Protein AF-A0A535D2T7-F1 (afdb_monomer)

Radius of gyration: 24.99 Å; Cα contacts (8 Å, |Δi|>4): 10; chains: 1; bounding box: 46×47×70 Å

Foldseek 3Di:
DDPVVVVVVVVVVVVVVDDPVVVVVVVVVVVVVVCVVQDPPNVVVVVVVVLVVVCVVLPPVRSVVVVVVVVVVVCVVCDPPNVVVVVVVVVVVVVVVVVVVPDPPPDDD

pLDDT: mean 93.17, std 9.04, range [48.06, 98.12]

Secondary structure (DSSP, 8-state):
--HHHHHHHHHHHHHHH--HHHHHHHHHHHHHHHHHHHHHHHHHHHHHHHHHHHHHHHHHHHHHHHHHHHHHHHHHHHHHHHHHHHHHHHHHHHHHHHHHHTS------

Solvent-accessible surface area (backbone atoms only — not comparable to full-atom values): 6210 Å² total; per-residue (Å²): 137,53,73,68,56,52,50,50,54,50,49,53,54,49,57,75,74,48,59,74,68,55,57,51,51,55,49,50,52,51,51,52,54,49,49,67,74,39,44,71,64,43,50,52,50,52,51,49,53,51,51,52,54,48,32,66,75,45,34,73,68,48,40,50,50,53,52,49,54,52,50,50,53,51,46,67,75,40,43,71,65,45,49,51,51,51,51,54,52,51,52,51,52,52,53,50,52,54,54,58,70,68,49,79,80,89,79,87,131

Sequence (109 aa):
MTVRQAGAKGGTSTAGKHGAGFYREIGKRGGQARKGQLGPEGYARLGRKGGEARKTQLGSKGYAELGRRGGEARKSQLGSEGYAQLGRKGGRRVAELIRRGKLPQNGDR

Mea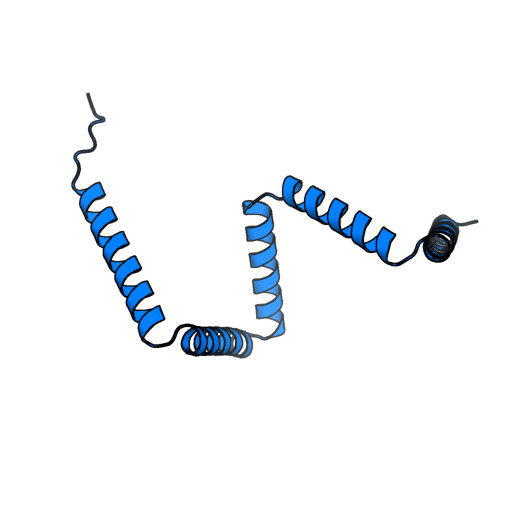n predicted aligned error: 7.86 Å

Structure (mmCIF, N/CA/C/O backbone):
data_AF-A0A535D2T7-F1
#
_entry.id   AF-A0A535D2T7-F1
#
loop_
_atom_site.group_PDB
_atom_site.id
_atom_site.type_symbol
_atom_site.label_atom_id
_atom_site.label_alt_id
_atom_site.label_comp_id
_atom_site.label_asym_id
_atom_site.label_entity_id
_atom_site.label_seq_id
_atom_site.pdbx_PDB_ins_code
_atom_site.Cartn_x
_atom_site.Cartn_y
_atom_site.Cartn_z
_atom_site.occupancy
_atom_site.B_iso_or_equiv
_atom_site.auth_seq_id
_atom_site.auth_comp_id
_atom_site.auth_asym_id
_atom_site.auth_atom_id
_atom_site.pdbx_PDB_model_num
ATOM 1 N N . MET A 1 1 ? -19.834 15.165 36.027 1.00 74.75 1 MET A N 1
ATOM 2 C CA . MET A 1 1 ? -19.556 14.106 35.027 1.00 74.75 1 MET A CA 1
ATOM 3 C C . MET A 1 1 ? -18.437 14.608 34.116 1.00 74.75 1 MET A C 1
ATOM 5 O O . MET A 1 1 ? -18.542 15.744 33.673 1.00 74.75 1 MET A O 1
ATOM 9 N N . THR A 1 2 ? -17.358 13.852 33.881 1.00 94.19 2 THR A N 1
ATOM 10 C CA . THR A 1 2 ? -16.240 14.314 33.023 1.00 94.19 2 THR A CA 1
ATOM 11 C C . THR A 1 2 ? -16.506 14.048 31.537 1.00 94.19 2 THR A C 1
ATOM 13 O O . THR A 1 2 ? -17.275 13.150 31.197 1.00 94.19 2 THR A O 1
ATOM 16 N N . VAL A 1 3 ? -15.829 14.768 30.631 1.00 94.25 3 VAL A N 1
ATOM 17 C CA . VAL A 1 3 ? -15.925 14.544 29.169 1.00 94.25 3 VAL A CA 1
ATOM 18 C C . VAL A 1 3 ? -15.587 13.094 28.805 1.00 94.25 3 VAL A C 1
ATOM 20 O O . VAL A 1 3 ? -16.269 12.464 27.999 1.00 94.25 3 VAL A O 1
ATOM 23 N N . ARG A 1 4 ? -14.573 12.524 29.465 1.00 92.31 4 ARG A N 1
ATOM 24 C CA . ARG A 1 4 ? -14.174 11.125 29.281 1.00 92.31 4 ARG A CA 1
ATOM 25 C C . ARG A 1 4 ? -15.268 10.152 29.732 1.00 92.31 4 ARG A C 1
ATOM 27 O O . ARG A 1 4 ? -15.543 9.186 29.027 1.00 92.31 4 ARG A O 1
ATOM 34 N N . GLN A 1 5 ? -15.903 10.412 30.875 1.00 92.88 5 GLN A N 1
ATOM 35 C CA . GLN A 1 5 ? -17.020 9.600 31.373 1.00 92.88 5 GLN A CA 1
ATOM 36 C C . GLN A 1 5 ? -18.245 9.693 30.452 1.00 92.88 5 GLN A C 1
ATOM 38 O O . GLN A 1 5 ? -18.871 8.673 30.172 1.00 92.88 5 GLN A O 1
ATOM 43 N N . ALA A 1 6 ? -18.555 10.885 29.933 1.00 92.75 6 ALA A N 1
ATOM 44 C CA . ALA A 1 6 ? -19.639 11.084 28.973 1.00 92.75 6 ALA A CA 1
ATOM 45 C C . ALA A 1 6 ? -19.374 10.339 27.652 1.00 92.75 6 ALA A C 1
ATOM 47 O O . ALA A 1 6 ? -20.253 9.633 27.159 1.00 92.75 6 ALA A O 1
ATOM 48 N N . GLY A 1 7 ? -18.147 10.415 2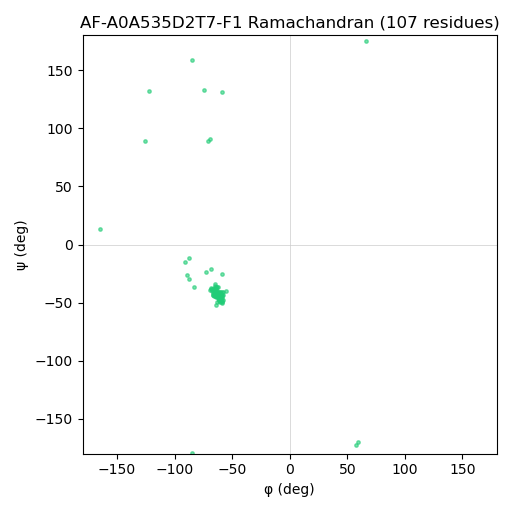7.122 1.00 92.81 7 GLY A N 1
ATOM 49 C CA . GLY A 1 7 ? -17.741 9.681 25.921 1.00 92.81 7 GLY A CA 1
ATOM 50 C C . GLY A 1 7 ? -17.805 8.163 26.100 1.00 92.81 7 GLY A C 1
ATOM 51 O O . GLY A 1 7 ? -18.343 7.465 25.242 1.00 92.81 7 GLY A O 1
ATOM 52 N N . ALA A 1 8 ? -17.337 7.649 27.241 1.00 93.94 8 ALA A N 1
ATOM 53 C CA . ALA A 1 8 ? -17.438 6.226 27.563 1.00 93.94 8 ALA A CA 1
ATOM 54 C C . ALA A 1 8 ? -18.903 5.763 27.636 1.00 93.94 8 ALA A C 1
ATOM 56 O O . ALA A 1 8 ? -19.260 4.766 27.013 1.00 93.94 8 ALA A O 1
ATOM 57 N N . LYS A 1 9 ? -19.767 6.524 28.323 1.00 93.50 9 LYS A N 1
ATOM 58 C CA . LYS A 1 9 ? -21.205 6.229 28.434 1.00 93.50 9 LYS A CA 1
ATOM 59 C C . LYS A 1 9 ? -21.928 6.292 27.080 1.00 93.50 9 LYS A C 1
ATOM 61 O O . LYS A 1 9 ? -22.807 5.478 26.808 1.00 93.50 9 LYS A O 1
ATOM 66 N N . GLY A 1 10 ? -21.556 7.232 26.211 1.00 92.75 10 GLY A N 1
ATOM 67 C CA . GLY A 1 10 ? -22.079 7.313 24.845 1.00 92.75 10 GLY A CA 1
ATOM 68 C C . GLY A 1 10 ? -21.634 6.133 23.978 1.00 92.75 10 GLY A C 1
ATOM 69 O O . GLY A 1 10 ? -22.448 5.553 23.257 1.00 92.75 10 GLY A O 1
ATOM 70 N N . GLY A 1 11 ? -20.367 5.729 24.097 1.00 91.44 11 GLY A N 1
ATOM 71 C CA . GLY A 1 11 ? -19.811 4.572 23.398 1.00 91.44 11 GLY A CA 1
ATOM 72 C C . GLY A 1 11 ? -20.502 3.266 23.787 1.00 91.44 11 GLY A C 1
ATOM 73 O O . GLY A 1 11 ? -20.929 2.525 22.904 1.00 91.44 11 GLY A O 1
ATOM 74 N N . THR A 1 12 ? -20.693 3.017 25.087 1.00 90.94 12 THR A N 1
ATOM 75 C CA . THR A 1 12 ? -21.398 1.817 25.569 1.00 90.94 12 THR A CA 1
ATOM 76 C C . THR A 1 12 ? -22.865 1.807 25.150 1.00 90.94 12 THR A C 1
ATOM 78 O O . THR A 1 12 ? -23.360 0.780 24.690 1.00 90.94 12 THR A O 1
ATOM 81 N N . SER A 1 13 ? -23.553 2.953 25.218 1.00 91.25 13 SER A N 1
ATOM 82 C CA . SER A 1 13 ? -24.935 3.067 24.737 1.00 91.25 13 SER A CA 1
ATOM 83 C C . SER A 1 13 ? -25.051 2.795 23.234 1.00 91.25 13 SER A C 1
ATOM 85 O O . SER A 1 13 ? -25.961 2.092 22.806 1.00 91.25 13 SER A O 1
ATOM 87 N N . THR A 1 14 ? -24.116 3.307 22.430 1.00 90.50 14 THR A N 1
ATOM 88 C CA . THR A 1 14 ? -24.082 3.089 20.974 1.00 90.50 14 THR A CA 1
ATOM 89 C C . THR A 1 14 ? -23.796 1.623 20.641 1.00 90.50 14 THR A C 1
ATOM 91 O O . THR A 1 14 ? -24.478 1.045 19.798 1.00 90.50 14 THR A O 1
ATOM 94 N N . ALA A 1 15 ? -22.847 0.999 21.345 1.00 89.31 15 ALA A N 1
ATOM 95 C CA . ALA A 1 15 ? -22.501 -0.410 21.163 1.00 89.31 15 ALA A CA 1
ATOM 96 C C . ALA A 1 15 ? -23.658 -1.358 21.514 1.00 89.31 15 ALA A C 1
ATOM 98 O O . ALA A 1 15 ? -23.853 -2.354 20.828 1.00 89.31 15 ALA A O 1
ATOM 99 N N . GLY A 1 16 ? -24.456 -1.036 22.539 1.00 89.38 16 GLY A N 1
ATOM 100 C CA . GLY A 1 16 ? -25.645 -1.820 22.893 1.00 89.38 16 GLY A CA 1
ATOM 101 C C . GLY A 1 16 ? -26.820 -1.657 21.920 1.00 89.38 16 GLY A C 1
ATOM 102 O O . GLY A 1 16 ? -27.665 -2.541 21.836 1.00 89.38 16 GLY A O 1
ATOM 103 N N . LYS A 1 17 ? -26.887 -0.542 21.177 1.00 93.25 17 LYS A N 1
ATOM 104 C CA . LYS A 1 17 ? -27.986 -0.234 20.241 1.00 93.25 17 LYS A CA 1
ATOM 105 C C . LYS A 1 17 ? -27.764 -0.760 18.826 1.00 93.25 17 LYS A C 1
ATOM 107 O O . LYS A 1 17 ? -28.730 -0.960 18.095 1.00 93.25 17 LYS A O 1
ATOM 112 N N . HIS A 1 18 ? -26.512 -0.936 18.414 1.00 93.00 18 HIS A N 1
ATOM 113 C CA . HIS A 1 18 ? -26.171 -1.211 17.023 1.00 93.00 18 HIS A CA 1
ATOM 114 C C . HIS A 1 18 ? -25.398 -2.520 16.857 1.00 93.00 18 HIS A C 1
ATOM 116 O O . HIS A 1 18 ? -24.400 -2.765 17.525 1.00 93.00 18 HIS A O 1
ATOM 122 N N . GLY A 1 19 ? -25.830 -3.345 15.901 1.00 93.06 19 GLY A N 1
ATOM 123 C CA . GLY A 1 19 ? -25.154 -4.596 15.553 1.00 93.06 19 GLY A CA 1
ATOM 124 C C . GLY A 1 19 ? -23.997 -4.426 14.558 1.00 93.06 19 GLY A C 1
ATOM 125 O O . GLY A 1 19 ? -23.718 -3.342 14.046 1.00 93.06 19 GLY A O 1
ATOM 126 N N . ALA A 1 20 ? -23.353 -5.538 14.194 1.00 94.00 20 ALA A N 1
ATOM 127 C CA . ALA A 1 20 ? -22.197 -5.554 13.287 1.00 94.00 20 ALA A CA 1
ATOM 128 C C . ALA A 1 20 ? -22.465 -4.961 11.885 1.00 94.00 20 ALA A C 1
ATOM 130 O O . ALA A 1 20 ? -21.538 -4.517 11.207 1.00 94.00 20 ALA A O 1
ATOM 131 N N . GLY A 1 21 ? -23.720 -4.964 11.414 1.00 95.75 21 GLY A N 1
ATOM 132 C CA . GLY A 1 21 ? -24.113 -4.321 10.151 1.00 95.75 21 GLY A CA 1
ATOM 133 C C . GLY A 1 21 ? -23.852 -2.812 10.152 1.00 95.75 21 GLY A C 1
ATOM 134 O O . GLY A 1 21 ? -23.201 -2.305 9.242 1.00 95.75 21 GLY A O 1
ATOM 135 N N . PHE A 1 22 ? -24.252 -2.132 11.227 1.00 95.81 22 PHE A N 1
ATOM 136 C CA . PHE A 1 22 ? -24.051 -0.694 11.406 1.00 95.81 22 PHE A CA 1
ATOM 137 C C . PHE A 1 22 ? -22.566 -0.314 11.348 1.00 95.81 22 PHE A C 1
ATOM 139 O O . PHE A 1 22 ? -22.173 0.559 10.577 1.00 95.81 22 PHE A O 1
ATOM 146 N N . TYR A 1 23 ? -21.714 -1.024 12.094 1.00 94.56 23 TYR A N 1
ATOM 147 C CA . TYR A 1 23 ? -20.275 -0.743 12.124 1.00 94.56 23 TYR A CA 1
ATOM 148 C C . TYR A 1 23 ? -19.586 -0.982 10.775 1.00 94.56 23 TYR A C 1
ATOM 150 O O . TYR A 1 23 ? -18.693 -0.224 10.388 1.00 94.56 23 TYR A O 1
ATOM 158 N N . ARG A 1 24 ? -20.030 -1.997 10.020 1.00 96.62 24 ARG A N 1
ATOM 159 C CA . ARG A 1 24 ? -19.557 -2.228 8.648 1.00 96.62 24 ARG A CA 1
ATOM 160 C C . ARG A 1 24 ? -19.930 -1.075 7.722 1.00 96.62 24 ARG A C 1
ATOM 162 O O . ARG A 1 24 ? -19.084 -0.632 6.946 1.00 96.62 24 ARG A O 1
ATOM 169 N N . GLU A 1 25 ? -21.159 -0.573 7.812 1.00 97.38 25 GLU A N 1
ATOM 170 C CA . GLU A 1 25 ? -21.629 0.535 6.979 1.00 97.38 25 GLU A CA 1
ATOM 171 C C . GLU A 1 25 ? -20.857 1.829 7.264 1.00 97.38 25 GLU A C 1
ATOM 173 O O . GLU A 1 25 ? -20.284 2.420 6.343 1.00 97.38 25 GLU A O 1
ATOM 178 N N . ILE A 1 26 ? -20.762 2.237 8.534 1.00 96.12 26 ILE A N 1
ATOM 179 C CA . ILE A 1 26 ? -20.038 3.464 8.897 1.00 96.12 26 ILE A CA 1
ATOM 180 C C . ILE A 1 26 ? -18.539 3.340 8.601 1.00 96.12 26 ILE A C 1
ATOM 182 O O . ILE A 1 26 ? -17.920 4.311 8.164 1.00 96.12 26 ILE A O 1
ATOM 186 N N . GLY A 1 27 ? -17.959 2.143 8.748 1.00 97.00 27 GLY A N 1
ATOM 187 C CA . GLY A 1 27 ? -16.575 1.865 8.373 1.00 97.00 27 GLY A CA 1
ATOM 188 C C . GLY A 1 27 ? -16.350 2.014 6.868 1.00 97.00 27 GLY A C 1
ATOM 189 O O . GLY A 1 27 ? -15.406 2.684 6.445 1.00 97.00 27 GLY A O 1
ATOM 190 N N . LYS A 1 28 ? -17.256 1.469 6.044 1.00 98.06 28 LYS A N 1
ATOM 191 C CA . LYS A 1 28 ? -17.222 1.641 4.584 1.00 98.06 28 LYS A CA 1
ATOM 192 C C . LYS A 1 28 ? -17.345 3.116 4.203 1.00 98.06 28 LYS A C 1
ATOM 194 O O . LYS A 1 28 ? -16.551 3.595 3.394 1.00 98.06 28 LYS A O 1
ATOM 199 N N . ARG A 1 29 ? -18.295 3.845 4.797 1.00 97.81 29 ARG A N 1
ATOM 200 C CA . ARG A 1 29 ? -18.505 5.277 4.534 1.00 97.81 29 ARG A CA 1
ATOM 201 C C . ARG A 1 29 ? -17.274 6.105 4.907 1.00 97.81 29 ARG A C 1
ATOM 203 O O . ARG A 1 29 ? -16.813 6.902 4.093 1.00 97.81 29 ARG A O 1
ATOM 210 N N . GLY A 1 30 ? -16.697 5.865 6.085 1.00 97.69 30 GLY A N 1
ATOM 211 C CA . GLY A 1 30 ? -15.457 6.507 6.523 1.00 97.69 30 GLY A CA 1
ATOM 212 C C . GLY A 1 30 ? -14.276 6.196 5.599 1.00 97.69 30 GLY A C 1
ATOM 213 O O . GLY A 1 30 ? -13.529 7.099 5.226 1.00 97.69 30 GLY A O 1
ATOM 214 N N . GLY A 1 31 ? -14.149 4.944 5.152 1.00 97.31 31 GLY A N 1
ATOM 215 C CA . GLY A 1 31 ? -13.126 4.532 4.190 1.00 97.31 31 GLY A CA 1
ATOM 216 C C . GLY A 1 31 ? -13.245 5.242 2.839 1.00 97.31 31 GLY A C 1
ATOM 217 O O . GLY A 1 31 ? -12.240 5.721 2.316 1.00 97.31 31 GLY A O 1
ATOM 218 N N . GLN A 1 32 ? -14.458 5.372 2.289 1.00 97.31 32 GLN A N 1
ATOM 219 C CA . GLN A 1 32 ? -14.680 6.097 1.029 1.00 97.31 32 GLN A CA 1
ATOM 220 C C . GLN A 1 32 ? -14.400 7.596 1.168 1.00 97.31 32 GLN A C 1
ATOM 222 O O . GLN A 1 32 ? -13.715 8.169 0.321 1.00 97.31 32 GLN A O 1
ATOM 227 N N . ALA A 1 33 ? -14.854 8.219 2.260 1.00 97.56 33 ALA A N 1
ATOM 228 C CA . ALA A 1 33 ? -14.545 9.618 2.543 1.00 97.56 33 ALA A CA 1
ATOM 229 C C . ALA A 1 33 ? -13.028 9.838 2.636 1.00 97.56 33 ALA A C 1
ATOM 231 O O . ALA A 1 33 ? -12.478 10.740 2.002 1.00 97.56 33 ALA A O 1
ATOM 232 N N . ARG A 1 34 ? -12.324 8.954 3.356 1.00 96.75 34 ARG A N 1
ATOM 233 C CA . ARG A 1 34 ? -10.867 9.018 3.475 1.00 96.75 34 ARG A CA 1
ATOM 234 C C . ARG A 1 34 ? -10.169 8.814 2.135 1.00 96.75 34 ARG A C 1
ATOM 236 O O . ARG A 1 34 ? -9.165 9.475 1.874 1.00 96.75 34 ARG A O 1
ATOM 243 N N . LYS A 1 35 ? -10.707 7.938 1.283 1.00 95.88 35 LYS A N 1
ATOM 244 C CA . LYS A 1 35 ? -10.176 7.707 -0.059 1.00 95.88 35 LYS A CA 1
ATOM 245 C C . LYS A 1 35 ? -10.241 8.964 -0.921 1.00 95.88 35 LYS A C 1
ATOM 247 O O . LYS A 1 35 ? -9.244 9.294 -1.558 1.00 95.88 35 LYS A O 1
ATOM 252 N N . GLY A 1 36 ? -11.371 9.671 -0.896 1.00 96.25 36 GLY A N 1
ATOM 253 C CA . GLY A 1 36 ? -11.536 10.946 -1.596 1.00 96.25 36 GLY A CA 1
ATOM 254 C C . GLY A 1 36 ? -10.587 12.032 -1.082 1.00 96.25 36 GLY A C 1
ATOM 255 O O . GLY A 1 36 ? -9.942 12.698 -1.879 1.00 96.25 36 GLY A O 1
ATOM 256 N N . GLN A 1 37 ? -10.437 12.155 0.240 1.00 97.00 37 GLN A N 1
ATOM 257 C CA . GLN A 1 37 ? -9.548 13.152 0.857 1.00 97.00 37 GLN A CA 1
ATOM 258 C C . GLN A 1 37 ? -8.065 12.943 0.534 1.00 97.00 37 GLN A C 1
ATOM 260 O O . GLN A 1 37 ? -7.321 13.907 0.399 1.00 97.00 37 GLN A O 1
ATOM 265 N N . LEU A 1 38 ? -7.609 11.688 0.504 1.00 96.19 38 LEU A N 1
ATOM 266 C CA . LEU A 1 38 ? -6.194 11.377 0.307 1.0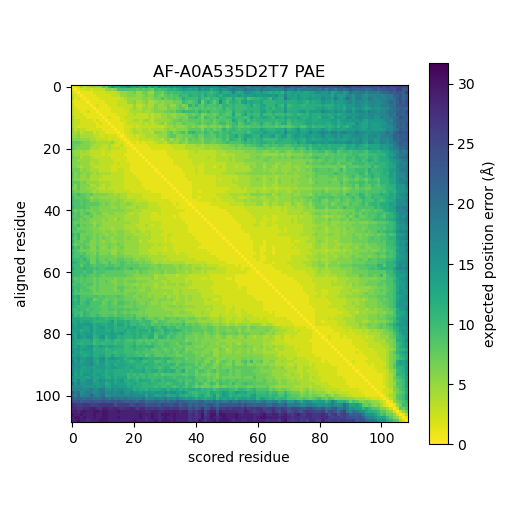0 96.19 38 LEU A CA 1
ATOM 267 C C . LEU A 1 38 ? -5.786 11.365 -1.163 1.00 96.19 38 LEU A C 1
ATOM 269 O O . LEU A 1 38 ? -4.648 11.710 -1.480 1.00 96.19 38 LEU A O 1
ATOM 273 N N . GLY A 1 39 ? -6.673 10.892 -2.038 1.00 97.25 39 GLY A N 1
ATOM 274 C CA . GLY A 1 39 ? -6.335 10.631 -3.430 1.00 97.25 39 GLY A CA 1
ATOM 275 C C . GLY A 1 39 ? -5.165 9.641 -3.605 1.00 97.25 39 GLY A C 1
ATOM 276 O O . GLY A 1 39 ? -4.691 9.021 -2.643 1.00 97.25 39 GLY A O 1
ATOM 277 N N . PRO A 1 40 ? -4.682 9.462 -4.846 1.00 96.62 40 PRO A N 1
ATOM 278 C CA . PRO A 1 40 ? -3.589 8.537 -5.152 1.00 96.62 40 PRO A CA 1
ATOM 279 C C . PRO A 1 40 ? -2.285 8.875 -4.417 1.00 96.62 40 PRO A C 1
ATOM 281 O O . PRO A 1 40 ? -1.634 7.991 -3.858 1.00 96.62 40 PRO A O 1
ATOM 284 N N . GLU A 1 41 ? -1.923 10.157 -4.361 1.00 96.94 41 GLU A N 1
ATOM 285 C CA . GLU A 1 41 ? -0.680 10.623 -3.738 1.00 96.94 41 GLU A CA 1
ATOM 286 C C . GLU A 1 41 ? -0.681 10.433 -2.219 1.00 96.94 41 GLU A C 1
ATOM 288 O O . GLU A 1 41 ? 0.321 9.997 -1.640 1.00 96.94 41 GLU A O 1
ATOM 293 N N . GLY A 1 42 ? -1.818 10.689 -1.565 1.00 97.69 42 GLY A N 1
ATOM 294 C CA . GLY A 1 42 ? -1.974 10.465 -0.133 1.00 97.69 42 GLY A CA 1
ATOM 295 C C . GLY A 1 42 ? -1.798 8.993 0.234 1.00 97.69 42 GLY A C 1
ATOM 296 O O . GLY A 1 42 ? -1.065 8.682 1.177 1.00 97.69 42 GLY A O 1
ATOM 297 N N . TYR A 1 43 ? -2.375 8.069 -0.542 1.00 97.38 43 TYR A N 1
ATOM 298 C CA . TYR A 1 43 ? -2.134 6.636 -0.339 1.00 97.38 43 TYR A CA 1
ATOM 299 C C . TYR A 1 43 ? -0.703 6.219 -0.662 1.00 97.38 43 TYR A C 1
ATOM 301 O O . TYR A 1 43 ? -0.136 5.423 0.084 1.00 97.38 43 TYR A O 1
ATOM 309 N N . ALA A 1 44 ? -0.083 6.778 -1.704 1.00 97.44 44 ALA A N 1
ATOM 310 C CA . ALA A 1 44 ? 1.324 6.517 -1.998 1.00 97.44 44 ALA A CA 1
ATOM 311 C C . ALA A 1 44 ? 2.230 6.959 -0.834 1.00 97.44 44 ALA A C 1
ATOM 313 O O . ALA A 1 44 ? 3.161 6.250 -0.446 1.00 97.44 44 ALA A O 1
ATOM 314 N N . ARG A 1 45 ? 1.943 8.110 -0.212 1.00 98.00 45 ARG A N 1
ATOM 315 C CA . ARG A 1 45 ? 2.643 8.572 0.996 1.00 98.00 45 ARG A CA 1
ATOM 316 C C . ARG A 1 45 ? 2.396 7.653 2.195 1.00 98.00 45 ARG A C 1
ATOM 318 O O . ARG A 1 45 ? 3.354 7.326 2.891 1.00 98.00 45 ARG A O 1
ATOM 325 N N . LEU A 1 46 ? 1.156 7.217 2.430 1.00 97.25 46 LEU A N 1
ATOM 326 C CA . LEU A 1 46 ? 0.842 6.272 3.510 1.00 97.25 46 LEU A CA 1
ATOM 327 C C . LEU A 1 46 ? 1.541 4.923 3.320 1.00 97.25 46 LEU A C 1
ATOM 329 O O . LEU A 1 46 ? 2.112 4.403 4.274 1.00 97.25 46 LEU A O 1
ATOM 333 N N . GLY A 1 47 ? 1.551 4.395 2.095 1.00 97.25 47 GLY A N 1
ATOM 334 C CA . GLY A 1 47 ? 2.256 3.163 1.749 1.00 97.25 47 GLY A CA 1
ATOM 335 C C . GLY A 1 47 ? 3.758 3.273 2.003 1.00 97.25 47 GLY A C 1
ATOM 336 O O . GLY A 1 47 ? 4.322 2.419 2.682 1.00 97.25 47 GLY A O 1
ATOM 337 N N . ARG A 1 48 ? 4.391 4.370 1.558 1.00 97.94 48 ARG A N 1
ATOM 338 C CA . ARG A 1 48 ? 5.809 4.651 1.854 1.00 97.94 48 ARG A CA 1
ATOM 339 C C . ARG A 1 48 ? 6.076 4.704 3.355 1.00 97.94 48 ARG A C 1
ATOM 341 O O . ARG A 1 48 ? 6.981 4.029 3.831 1.00 97.94 48 ARG A O 1
ATOM 348 N N . LYS A 1 49 ? 5.253 5.436 4.116 1.00 98.12 49 LYS A N 1
ATOM 349 C CA . LYS A 1 49 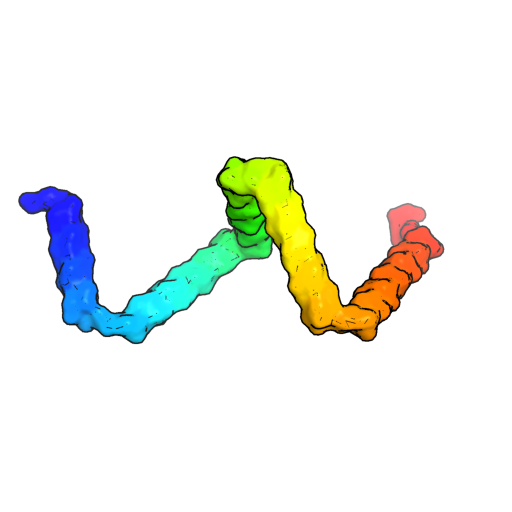? 5.390 5.521 5.578 1.00 98.12 49 LYS A CA 1
ATOM 350 C C . LYS A 1 49 ? 5.273 4.145 6.246 1.00 98.12 49 LYS A C 1
ATOM 352 O O . LYS A 1 49 ? 6.049 3.846 7.147 1.00 98.12 49 LYS A O 1
ATOM 357 N N . GLY A 1 50 ? 4.327 3.315 5.807 1.00 97.62 50 GLY A N 1
ATOM 358 C CA . GLY A 1 50 ? 4.171 1.947 6.305 1.00 97.62 50 GLY A CA 1
ATOM 359 C C . GLY A 1 50 ? 5.372 1.054 5.978 1.00 97.62 50 GLY A C 1
ATOM 360 O O . GLY A 1 50 ? 5.834 0.316 6.845 1.00 97.62 50 GLY A O 1
ATOM 361 N N . GLY A 1 51 ? 5.910 1.165 4.761 1.00 97.25 51 GLY A N 1
ATOM 362 C CA . GLY A 1 51 ? 7.117 0.453 4.334 1.00 97.25 51 GLY A CA 1
ATOM 363 C C . GLY A 1 51 ? 8.347 0.828 5.161 1.00 97.25 51 GLY A C 1
ATOM 364 O O . GLY A 1 51 ? 9.017 -0.059 5.684 1.00 97.25 51 GLY A O 1
ATOM 365 N N . GLU A 1 52 ? 8.595 2.125 5.361 1.00 97.69 52 GLU A N 1
ATOM 366 C CA . GLU A 1 52 ? 9.709 2.603 6.193 1.00 97.69 52 GLU A CA 1
ATOM 367 C C . GLU A 1 52 ? 9.562 2.158 7.650 1.00 97.69 52 GLU A C 1
ATOM 369 O O . GLU A 1 52 ? 10.499 1.604 8.219 1.00 97.69 52 GLU A O 1
ATOM 374 N N . ALA A 1 53 ? 8.365 2.284 8.236 1.00 98.12 53 ALA A N 1
ATOM 375 C CA . ALA A 1 53 ? 8.111 1.787 9.587 1.00 98.12 53 ALA A CA 1
ATOM 376 C C . ALA A 1 53 ? 8.396 0.279 9.700 1.00 98.12 53 ALA A C 1
ATOM 378 O O . ALA A 1 53 ? 9.004 -0.174 10.671 1.00 98.12 53 ALA A O 1
ATOM 379 N N . ARG A 1 54 ? 8.007 -0.506 8.687 1.00 97.44 54 ARG A N 1
ATOM 380 C CA . ARG A 1 54 ? 8.269 -1.948 8.661 1.00 97.44 54 ARG A CA 1
ATOM 381 C C . ARG A 1 54 ? 9.754 -2.266 8.499 1.00 97.44 54 ARG A C 1
ATOM 383 O O . ARG A 1 54 ? 10.238 -3.202 9.130 1.00 97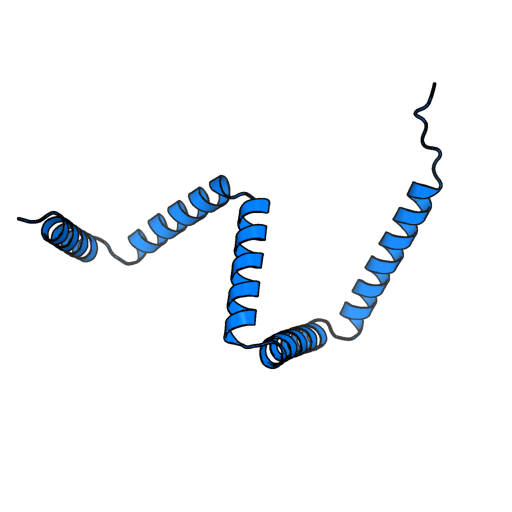.44 54 ARG A O 1
ATOM 390 N N . LYS A 1 55 ? 10.477 -1.489 7.694 1.00 97.50 55 LYS A N 1
ATOM 391 C CA . LYS A 1 55 ? 11.930 -1.601 7.530 1.00 97.50 55 LYS A CA 1
ATOM 392 C C . LYS A 1 55 ? 12.662 -1.313 8.838 1.00 97.50 55 LYS A C 1
ATOM 394 O O . LYS A 1 55 ? 13.557 -2.071 9.194 1.00 97.50 55 LYS A O 1
ATOM 399 N N . THR A 1 56 ? 12.250 -0.288 9.584 1.00 97.88 56 THR A N 1
ATOM 400 C CA . THR A 1 56 ? 12.795 -0.001 10.920 1.00 97.88 56 THR A CA 1
ATOM 401 C C . THR A 1 56 ? 12.542 -1.154 11.891 1.00 97.88 56 THR A C 1
ATOM 403 O O . THR A 1 56 ? 13.461 -1.564 12.588 1.00 97.88 56 THR A O 1
ATOM 406 N N . GLN A 1 57 ? 11.331 -1.722 11.905 1.00 98.06 57 GLN A N 1
ATOM 407 C CA . GLN A 1 57 ? 10.986 -2.848 12.787 1.00 98.06 57 GLN A CA 1
ATOM 408 C C . GLN A 1 57 ? 11.779 -4.128 12.489 1.00 98.06 57 GLN A C 1
ATOM 410 O O . GLN A 1 57 ? 12.145 -4.848 13.411 1.00 98.06 57 GLN A O 1
ATOM 415 N N . LEU A 1 58 ? 11.991 -4.448 11.209 1.00 97.19 58 LEU A N 1
ATOM 416 C CA . LEU A 1 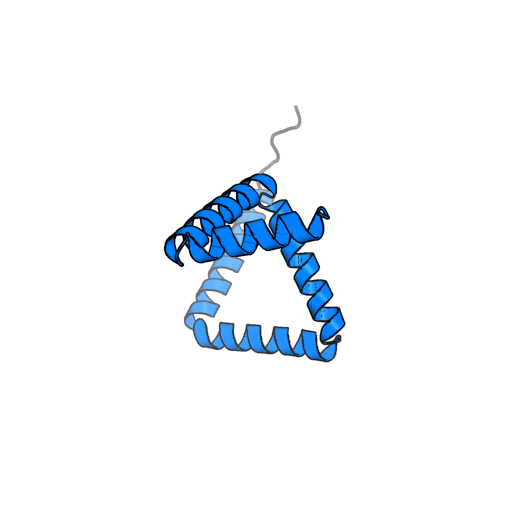58 ? 12.637 -5.697 10.784 1.00 97.19 58 LEU A CA 1
ATOM 417 C C . LEU A 1 58 ? 14.161 -5.586 10.632 1.00 97.19 58 LEU A C 1
ATOM 419 O O . LEU A 1 58 ? 14.842 -6.602 10.483 1.00 97.19 58 LEU A O 1
ATOM 423 N N . GLY A 1 59 ? 14.692 -4.364 10.592 1.00 97.88 59 GLY A N 1
ATOM 424 C CA . GLY A 1 59 ? 16.055 -4.102 10.151 1.00 97.88 59 GLY A CA 1
ATOM 425 C C . GLY A 1 59 ? 16.270 -4.407 8.661 1.00 97.88 59 GLY A C 1
ATOM 426 O O . GLY A 1 59 ? 15.404 -4.927 7.953 1.00 97.88 59 GLY A O 1
ATOM 427 N N . SER A 1 60 ? 17.467 -4.089 8.165 1.00 95.88 60 SER A N 1
ATOM 428 C CA . SER A 1 60 ? 17.827 -4.256 6.748 1.00 95.88 60 SER A CA 1
ATOM 429 C C . SER A 1 60 ? 17.723 -5.709 6.276 1.00 95.88 60 SER A C 1
ATOM 431 O O . SER A 1 60 ? 17.117 -5.969 5.236 1.00 95.88 60 SER A O 1
ATOM 433 N N . LYS A 1 61 ? 18.258 -6.659 7.057 1.00 97.81 61 LYS A N 1
ATOM 434 C CA . LYS A 1 61 ? 18.227 -8.095 6.736 1.00 97.81 61 LYS A CA 1
ATOM 435 C C . LYS A 1 61 ? 16.796 -8.639 6.683 1.00 97.81 61 LYS A C 1
ATOM 437 O O . LYS A 1 61 ? 16.425 -9.258 5.690 1.00 97.81 61 LYS A O 1
ATOM 442 N N . GLY A 1 62 ? 15.979 -8.360 7.701 1.00 98.12 62 GLY A N 1
ATOM 443 C CA . GLY A 1 62 ? 14.596 -8.843 7.750 1.00 98.12 62 GLY A CA 1
ATOM 444 C C . GLY A 1 62 ? 13.716 -8.229 6.659 1.00 98.12 62 GLY A C 1
ATOM 445 O O . GLY A 1 62 ? 12.894 -8.919 6.056 1.00 98.12 62 GLY A O 1
ATOM 446 N N . TYR A 1 63 ? 13.917 -6.948 6.336 1.00 97.81 63 TYR A N 1
ATOM 447 C CA . TYR A 1 63 ? 13.193 -6.305 5.238 1.00 97.81 63 TYR A CA 1
ATOM 448 C C . TYR A 1 63 ? 13.604 -6.856 3.862 1.00 97.81 63 TYR A C 1
ATOM 450 O O . TYR A 1 63 ? 12.748 -7.069 3.002 1.00 97.81 63 TYR A O 1
ATOM 458 N N . ALA A 1 64 ? 14.893 -7.147 3.658 1.00 97.62 64 ALA A N 1
ATOM 459 C CA . ALA A 1 64 ? 15.374 -7.802 2.442 1.00 97.62 64 ALA A CA 1
ATOM 460 C C . ALA A 1 64 ? 14.794 -9.218 2.284 1.00 97.62 64 ALA A C 1
ATOM 462 O O . ALA A 1 64 ? 14.348 -9.583 1.195 1.00 97.62 64 ALA A O 1
ATOM 463 N N . GLU A 1 65 ? 14.724 -9.998 3.368 1.00 98.12 65 GLU A N 1
ATOM 464 C CA . GLU A 1 65 ? 14.097 -11.322 3.340 1.00 98.12 65 GLU A CA 1
ATOM 465 C C . GLU A 1 65 ? 12.602 -11.240 2.998 1.00 98.12 65 GLU A C 1
ATOM 467 O O . GLU A 1 65 ? 12.112 -12.031 2.190 1.00 98.12 65 GLU A O 1
ATOM 472 N N . LEU A 1 66 ? 11.881 -10.252 3.543 1.00 97.12 66 LEU A N 1
ATOM 473 C CA . LEU A 1 66 ? 10.478 -10.005 3.201 1.00 97.12 66 LEU A CA 1
ATOM 474 C C . LEU A 1 66 ? 10.304 -9.735 1.697 1.00 97.12 66 LEU A C 1
ATOM 476 O O . LEU A 1 66 ? 9.409 -10.301 1.067 1.00 97.12 66 LEU A O 1
ATOM 480 N N . GLY A 1 67 ? 11.184 -8.915 1.115 1.00 97.06 67 GLY A N 1
ATOM 481 C CA . GLY A 1 67 ? 11.212 -8.656 -0.325 1.00 97.06 67 GLY A CA 1
ATOM 482 C C . GLY A 1 67 ? 11.485 -9.919 -1.146 1.00 97.06 67 GLY A C 1
ATOM 483 O O . GLY A 1 67 ? 10.764 -10.190 -2.107 1.00 97.06 67 GLY A O 1
ATOM 484 N N . ARG A 1 68 ? 12.467 -10.734 -0.732 1.00 98.12 68 ARG A N 1
ATOM 485 C CA . ARG A 1 68 ? 12.785 -12.021 -1.374 1.00 98.12 68 ARG A CA 1
ATOM 486 C C . ARG A 1 68 ? 11.580 -12.962 -1.367 1.00 9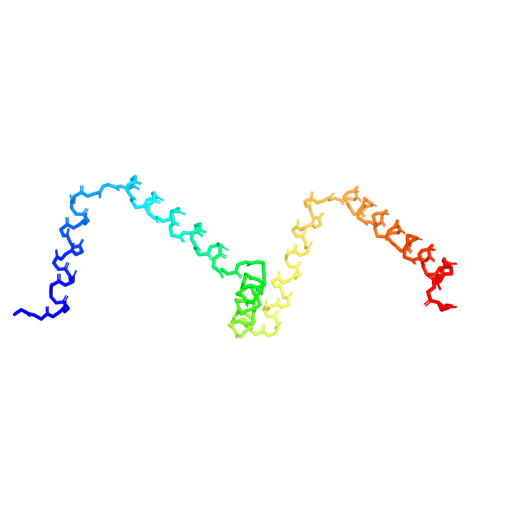8.12 68 ARG A C 1
ATOM 488 O O . ARG A 1 68 ? 11.197 -13.453 -2.425 1.00 98.12 68 ARG A O 1
ATOM 495 N N . ARG A 1 69 ? 10.940 -13.152 -0.208 1.00 97.62 69 ARG A N 1
ATOM 496 C CA . ARG A 1 69 ? 9.738 -13.994 -0.070 1.00 97.62 69 ARG A CA 1
ATOM 497 C C . ARG A 1 69 ? 8.593 -13.501 -0.958 1.00 97.62 69 ARG A C 1
ATOM 499 O O . ARG A 1 69 ? 7.924 -14.306 -1.598 1.00 97.62 69 ARG A O 1
ATOM 506 N N . GLY A 1 70 ? 8.389 -12.184 -1.044 1.00 96.50 70 GLY A N 1
ATOM 507 C CA . GLY A 1 70 ? 7.405 -11.593 -1.956 1.00 96.50 70 GLY A CA 1
ATOM 508 C C . GLY A 1 70 ? 7.709 -11.886 -3.431 1.00 96.50 70 GLY A C 1
ATOM 509 O O . GLY A 1 70 ? 6.806 -12.236 -4.193 1.00 96.50 70 GLY A O 1
ATOM 510 N N . GLY A 1 71 ? 8.982 -11.801 -3.827 1.00 96.12 71 GLY A N 1
ATOM 511 C CA . GLY A 1 71 ? 9.438 -12.165 -5.169 1.00 96.12 71 GLY A CA 1
ATOM 512 C C . GLY A 1 71 ? 9.240 -13.648 -5.490 1.00 96.12 71 GLY A C 1
ATOM 513 O O . GLY A 1 71 ? 8.753 -13.979 -6.569 1.00 96.12 71 GLY A O 1
ATOM 514 N N . GLU A 1 72 ? 9.548 -14.542 -4.551 1.00 96.69 72 GLU A N 1
ATOM 515 C CA . GLU A 1 72 ? 9.345 -15.991 -4.695 1.00 96.69 72 GLU A CA 1
ATOM 516 C C . GLU A 1 72 ? 7.864 -16.355 -4.818 1.00 96.69 72 GLU A C 1
ATOM 518 O O . GLU A 1 72 ? 7.487 -17.102 -5.723 1.00 96.69 72 GLU A O 1
ATOM 523 N N . ALA A 1 73 ? 7.008 -15.762 -3.981 1.00 96.50 73 ALA A N 1
ATOM 524 C CA . ALA A 1 73 ? 5.562 -15.926 -4.087 1.00 96.50 73 ALA A CA 1
ATOM 525 C C . ALA A 1 73 ? 5.055 -15.461 -5.460 1.00 96.50 73 ALA A C 1
ATOM 527 O O . ALA A 1 73 ? 4.280 -16.161 -6.113 1.00 96.50 73 ALA A O 1
ATOM 528 N N . ARG A 1 74 ? 5.545 -14.313 -5.951 1.00 94.12 74 ARG A N 1
ATOM 529 C CA . ARG A 1 74 ? 5.175 -13.807 -7.277 1.00 94.12 74 ARG A CA 1
ATOM 530 C C . ARG A 1 74 ? 5.662 -14.716 -8.404 1.00 94.12 74 ARG A C 1
ATOM 532 O O . ARG A 1 74 ? 4.926 -14.921 -9.369 1.00 94.12 74 ARG A O 1
ATOM 539 N N . LYS A 1 75 ? 6.869 -15.269 -8.275 1.00 93.75 75 LYS A N 1
ATOM 540 C CA . LYS A 1 75 ? 7.433 -16.253 -9.206 1.00 93.75 75 LYS A CA 1
ATOM 541 C C . LYS A 1 75 ? 6.559 -17.495 -9.300 1.00 93.75 75 LYS A C 1
ATOM 543 O O . LYS A 1 75 ? 6.218 -17.904 -10.404 1.00 93.75 75 LYS A O 1
ATOM 548 N N . SER A 1 76 ? 6.159 -18.043 -8.158 1.00 94.50 76 SER A N 1
ATOM 549 C CA . SER A 1 76 ? 5.273 -19.205 -8.097 1.00 94.50 76 SER A CA 1
ATOM 550 C C . SER A 1 76 ? 3.899 -18.917 -8.714 1.00 94.50 76 SER A C 1
ATOM 552 O O . SER A 1 76 ? 3.424 -19.709 -9.518 1.00 94.50 76 SER A O 1
ATOM 554 N N . GLN A 1 77 ? 3.302 -17.756 -8.423 1.00 95.56 77 GLN A N 1
ATOM 555 C CA . GLN A 1 77 ? 1.994 -17.365 -8.968 1.00 95.56 77 GLN A CA 1
ATOM 556 C C . GLN A 1 77 ? 1.986 -17.169 -10.488 1.00 95.56 77 GLN A C 1
ATOM 558 O O . GLN A 1 77 ? 0.987 -17.458 -11.137 1.00 95.56 77 GLN A O 1
ATOM 563 N N . LEU A 1 78 ? 3.054 -16.594 -11.047 1.00 94.25 78 LEU A N 1
ATOM 564 C CA . LEU A 1 78 ? 3.120 -16.265 -12.473 1.00 94.25 78 LEU A CA 1
ATOM 565 C C . LEU A 1 78 ? 3.638 -17.411 -13.341 1.00 94.25 78 LEU A C 1
ATOM 567 O O . LEU A 1 78 ? 3.306 -17.468 -14.525 1.00 94.25 78 LEU A O 1
ATOM 571 N N . GLY A 1 79 ? 4.494 -18.271 -12.788 1.00 95.25 79 GLY A N 1
ATOM 572 C CA . GLY A 1 79 ? 5.197 -19.289 -13.558 1.00 95.25 79 GLY A CA 1
ATOM 573 C C . GLY A 1 79 ? 6.080 -18.707 -14.671 1.00 95.25 79 GLY A C 1
ATOM 574 O O . GLY A 1 79 ? 6.328 -17.500 -14.759 1.00 95.25 79 GLY A O 1
ATOM 575 N N . SER A 1 80 ? 6.574 -19.585 -15.542 1.00 93.94 80 SER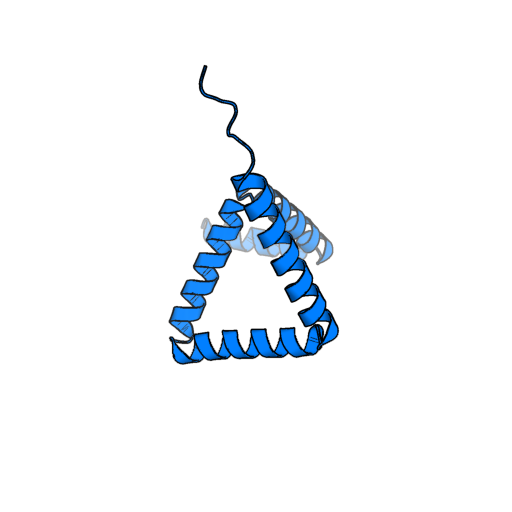 A N 1
ATOM 576 C CA . SER A 1 80 ? 7.409 -19.213 -16.692 1.00 93.94 80 SER A CA 1
ATOM 577 C C . SER A 1 80 ? 6.655 -18.335 -17.693 1.00 93.94 80 SER A C 1
ATOM 579 O O . SER A 1 80 ? 7.190 -17.333 -18.171 1.00 93.94 80 SER A O 1
ATOM 581 N N . GLU A 1 81 ? 5.396 -18.666 -17.971 1.00 95.00 81 GLU A N 1
ATOM 582 C CA . GLU A 1 81 ? 4.581 -17.941 -18.940 1.00 95.00 81 GLU A CA 1
ATOM 583 C C . GLU A 1 81 ? 4.282 -16.506 -18.490 1.00 95.00 81 GLU A C 1
ATOM 585 O O . GLU A 1 81 ? 4.440 -15.564 -19.272 1.00 95.00 81 GLU A O 1
ATOM 590 N N . GLY A 1 82 ? 3.925 -16.303 -17.218 1.00 95.62 82 GLY A N 1
ATOM 591 C CA . GLY A 1 82 ? 3.678 -14.967 -16.685 1.00 95.62 82 GLY A CA 1
ATOM 592 C C . GLY A 1 82 ? 4.926 -14.080 -16.732 1.00 95.62 82 GLY A C 1
ATOM 593 O O . GLY A 1 82 ? 4.831 -12.897 -17.064 1.00 95.62 82 GLY A O 1
ATOM 594 N N . TYR A 1 83 ? 6.116 -14.642 -16.496 1.00 93.19 83 TYR A N 1
ATOM 595 C CA . TYR A 1 83 ? 7.376 -13.907 -16.665 1.00 93.19 83 TYR A CA 1
ATOM 596 C C . TYR A 1 83 ? 7.689 -13.602 -18.132 1.00 93.19 83 TYR A C 1
ATOM 598 O O . TYR A 1 83 ? 8.107 -12.484 -18.440 1.00 93.19 83 TYR A O 1
ATOM 606 N N . ALA A 1 84 ? 7.423 -14.534 -19.050 1.00 95.75 84 ALA A N 1
ATOM 607 C CA . ALA A 1 84 ? 7.555 -14.279 -20.482 1.00 95.75 84 ALA A CA 1
ATOM 608 C C . ALA A 1 84 ? 6.629 -13.135 -20.935 1.00 95.75 84 ALA A C 1
ATOM 610 O O . ALA A 1 84 ? 7.049 -12.246 -21.678 1.00 95.75 84 ALA A O 1
ATOM 611 N N . GLN A 1 85 ? 5.386 -13.094 -20.443 1.00 96.06 85 GLN A N 1
ATOM 612 C CA . GLN A 1 85 ? 4.453 -11.995 -20.704 1.00 96.06 85 GLN A CA 1
ATOM 613 C C . GLN A 1 85 ? 4.960 -10.653 -20.154 1.00 96.06 85 GLN A C 1
ATOM 615 O O . GLN A 1 85 ? 4.901 -9.645 -20.865 1.00 96.06 85 GLN A O 1
ATOM 620 N N . LEU A 1 86 ? 5.494 -10.626 -18.928 1.00 94.56 86 LEU A N 1
ATOM 621 C CA . LEU A 1 86 ? 6.097 -9.421 -18.347 1.00 94.56 86 LEU A CA 1
ATOM 622 C C . LEU A 1 86 ? 7.292 -8.925 -19.169 1.00 94.56 86 LEU A C 1
ATOM 624 O O . LEU A 1 86 ? 7.370 -7.730 -19.457 1.00 94.56 86 LEU A O 1
ATOM 628 N N . GLY A 1 87 ? 8.168 -9.831 -19.609 1.00 94.88 87 GLY A N 1
ATOM 629 C CA . GLY A 1 87 ? 9.293 -9.507 -20.489 1.00 94.88 87 GLY A CA 1
ATOM 630 C C . GLY A 1 87 ? 8.832 -8.911 -21.819 1.00 94.88 87 GLY A C 1
ATOM 631 O O . GLY A 1 87 ? 9.289 -7.836 -22.210 1.00 94.88 87 GLY A O 1
ATOM 632 N N . ARG A 1 88 ? 7.841 -9.535 -22.475 1.00 97.12 88 ARG A N 1
ATOM 633 C CA . ARG A 1 88 ? 7.226 -9.000 -23.704 1.00 97.12 88 ARG A CA 1
ATOM 634 C C . ARG A 1 88 ? 6.640 -7.604 -23.492 1.00 97.12 88 ARG A C 1
ATOM 636 O O . ARG A 1 88 ? 6.828 -6.727 -24.334 1.00 97.12 88 ARG A O 1
ATOM 643 N N . LYS A 1 89 ? 5.946 -7.374 -22.373 1.00 96.12 89 LYS A N 1
ATOM 644 C CA . LYS A 1 89 ? 5.376 -6.061 -22.029 1.00 96.12 89 LYS A CA 1
ATOM 645 C C . LYS A 1 89 ? 6.469 -5.007 -21.827 1.00 96.12 89 LYS A C 1
ATOM 647 O O . LYS A 1 89 ? 6.333 -3.899 -22.341 1.00 96.12 89 LYS A O 1
ATOM 652 N N . GLY A 1 90 ? 7.554 -5.364 -21.139 1.00 94.88 90 GLY A N 1
ATOM 653 C CA . GLY A 1 90 ? 8.726 -4.504 -20.967 1.00 94.88 90 GLY A CA 1
ATOM 654 C C . GLY A 1 90 ? 9.371 -4.131 -22.303 1.00 94.88 90 GLY A C 1
ATOM 655 O O . GLY A 1 90 ? 9.541 -2.949 -22.589 1.00 94.88 90 GLY A O 1
ATOM 656 N N . GLY A 1 91 ? 9.631 -5.118 -23.166 1.00 97.25 91 GLY A N 1
ATOM 657 C CA . GLY A 1 91 ? 10.203 -4.890 -24.498 1.00 97.25 91 GLY A CA 1
ATOM 658 C C . GLY A 1 91 ? 9.331 -3.993 -25.382 1.00 97.25 91 GLY A C 1
ATOM 659 O O . GLY A 1 91 ? 9.835 -3.056 -25.999 1.00 97.25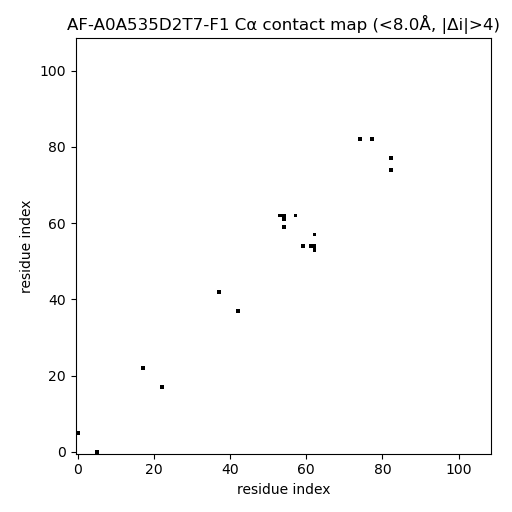 91 GLY A O 1
ATOM 660 N N . ARG A 1 92 ? 8.006 -4.202 -25.380 1.00 97.06 92 ARG A N 1
ATOM 661 C CA . ARG A 1 92 ? 7.057 -3.319 -26.084 1.00 97.06 92 ARG A CA 1
ATOM 662 C C . ARG A 1 92 ? 7.132 -1.880 -25.579 1.00 97.06 92 ARG A C 1
ATOM 664 O O . ARG A 1 92 ? 7.139 -0.960 -26.391 1.00 97.06 92 ARG A O 1
ATOM 671 N N . ARG A 1 93 ? 7.222 -1.684 -24.259 1.00 94.94 93 ARG A N 1
ATOM 672 C CA . ARG A 1 93 ? 7.329 -0.345 -23.668 1.00 94.94 93 ARG A CA 1
ATOM 673 C C . ARG A 1 93 ? 8.621 0.356 -24.082 1.00 94.94 93 ARG A C 1
ATOM 675 O O . ARG A 1 93 ? 8.583 1.529 -24.433 1.00 94.94 93 ARG A O 1
ATOM 682 N N . VAL A 1 94 ? 9.746 -0.357 -24.080 1.00 96.31 94 VAL A N 1
ATOM 683 C CA . VAL A 1 94 ? 11.033 0.177 -24.554 1.00 96.31 94 VAL A CA 1
ATOM 684 C C . VAL A 1 94 ? 10.947 0.571 -26.030 1.00 96.31 94 VAL A C 1
ATOM 686 O O . VAL A 1 94 ? 11.328 1.682 -26.389 1.00 96.31 94 VAL A O 1
ATOM 689 N N . ALA A 1 95 ? 10.383 -0.290 -26.879 1.00 94.81 95 ALA A N 1
ATOM 690 C CA . ALA A 1 95 ? 10.213 -0.001 -28.301 1.00 94.81 95 ALA A CA 1
ATOM 691 C C . ALA A 1 95 ? 9.337 1.243 -28.556 1.00 94.81 95 ALA A C 1
ATOM 693 O O . ALA A 1 95 ? 9.655 2.062 -29.418 1.00 94.81 95 ALA A O 1
ATOM 694 N N . GLU A 1 96 ? 8.258 1.413 -27.788 1.00 95.38 96 GLU A N 1
ATOM 695 C CA . GLU A 1 96 ? 7.390 2.595 -27.838 1.00 95.38 96 GLU A CA 1
ATOM 696 C C . GLU A 1 96 ? 8.144 3.877 -27.454 1.00 95.38 96 GLU A C 1
ATOM 698 O O . GLU A 1 96 ? 8.055 4.879 -28.165 1.00 95.38 96 GLU A O 1
ATOM 703 N N . LEU A 1 97 ? 8.923 3.841 -26.366 1.00 94.69 97 LEU A N 1
ATOM 704 C CA . LEU A 1 97 ? 9.724 4.982 -25.913 1.00 94.69 97 LEU A CA 1
ATOM 705 C C . LEU A 1 97 ? 10.768 5.392 -26.957 1.00 94.69 97 LEU A C 1
ATOM 707 O O . LEU A 1 97 ? 10.896 6.579 -27.252 1.00 94.69 97 LEU A O 1
ATOM 711 N N . ILE A 1 98 ? 11.452 4.420 -27.567 1.00 94.25 98 ILE A N 1
ATOM 712 C CA . ILE A 1 98 ? 12.406 4.671 -28.657 1.00 94.25 98 ILE A CA 1
ATOM 713 C C . ILE A 1 98 ? 11.700 5.326 -29.848 1.00 94.25 98 ILE A C 1
ATOM 715 O O . ILE A 1 98 ? 12.203 6.304 -30.396 1.00 94.25 98 ILE A O 1
ATOM 719 N N . ARG A 1 99 ? 10.529 4.817 -30.253 1.00 92.75 99 ARG A N 1
ATOM 720 C CA . ARG A 1 99 ? 9.761 5.394 -31.367 1.00 92.75 99 ARG A CA 1
ATOM 721 C C . ARG A 1 99 ? 9.353 6.835 -31.073 1.00 92.75 99 ARG A C 1
ATOM 723 O O . ARG A 1 99 ? 9.522 7.687 -31.934 1.00 92.75 99 ARG A O 1
ATOM 730 N N . ARG A 1 100 ? 8.860 7.110 -29.862 1.00 91.31 100 ARG A N 1
ATOM 731 C CA . ARG A 1 100 ? 8.464 8.459 -29.439 1.00 91.31 100 ARG A CA 1
ATOM 732 C C . ARG A 1 100 ? 9.647 9.425 -29.412 1.00 91.31 100 ARG A C 1
ATOM 734 O O . ARG A 1 100 ? 9.489 10.555 -29.846 1.00 91.31 100 ARG A O 1
ATOM 741 N N . GLY A 1 101 ? 10.816 8.978 -28.953 1.00 90.25 101 GLY A N 1
ATOM 742 C CA . GLY A 1 101 ? 12.037 9.789 -28.951 1.00 90.25 101 GLY A CA 1
ATOM 743 C C . GLY A 1 101 ? 12.604 10.080 -30.346 1.00 90.25 101 GLY A C 1
ATOM 744 O O . GLY A 1 101 ? 13.351 11.036 -30.501 1.00 90.25 101 GLY A O 1
ATOM 745 N N . LYS A 1 102 ? 12.245 9.279 -31.358 1.00 88.31 102 LYS A N 1
ATOM 746 C CA . LYS A 1 102 ? 12.625 9.495 -32.765 1.00 88.31 102 LYS A CA 1
ATOM 747 C C . LYS A 1 102 ? 11.660 10.405 -33.535 1.00 88.31 102 LYS A C 1
ATOM 749 O O . LYS A 1 102 ? 11.979 10.780 -34.659 1.00 88.31 102 LYS A O 1
ATOM 754 N N . LEU A 1 103 ? 10.487 10.726 -32.982 1.00 77.88 103 LEU A N 1
ATOM 755 C CA . LEU A 1 103 ? 9.587 11.699 -33.601 1.00 77.88 103 LEU A CA 1
ATOM 756 C C . LEU A 1 103 ? 10.170 13.105 -33.386 1.00 77.88 103 LEU A C 1
ATOM 758 O O . LEU A 1 103 ? 10.550 13.417 -32.254 1.00 77.88 103 LEU A O 1
ATOM 762 N N . PRO A 1 104 ? 10.243 13.955 -34.425 1.00 71.50 104 PRO A N 1
ATOM 763 C CA . PRO A 1 104 ? 10.652 15.340 -34.242 1.00 71.50 104 PRO A CA 1
ATOM 764 C C . PRO A 1 104 ? 9.682 16.009 -33.266 1.00 71.50 104 PRO A C 1
ATOM 766 O O . PRO A 1 104 ? 8.461 15.882 -33.401 1.00 71.50 104 PRO A O 1
ATOM 769 N N . GLN A 1 105 ? 10.217 16.705 -32.262 1.00 64.06 105 GLN A N 1
ATOM 770 C CA . GLN A 1 105 ? 9.402 17.591 -31.440 1.00 64.06 105 GLN A CA 1
ATOM 771 C C . GLN A 1 105 ? 9.034 18.791 -32.313 1.00 64.06 105 GLN A C 1
ATOM 773 O O . GLN A 1 105 ? 9.785 19.753 -32.413 1.00 64.06 105 GLN A O 1
ATOM 778 N N . ASN A 1 106 ? 7.915 18.696 -33.029 1.00 58.50 106 ASN A N 1
ATOM 779 C CA . ASN A 1 106 ? 7.367 19.823 -33.775 1.00 58.50 106 ASN A CA 1
ATOM 780 C C . ASN A 1 106 ? 6.843 20.842 -32.755 1.00 58.50 106 ASN A C 1
ATOM 782 O O . ASN A 1 106 ? 5.705 20.729 -32.301 1.00 58.50 106 ASN A O 1
ATOM 786 N N . GLY A 1 107 ? 7.708 21.773 -32.355 1.00 59.00 107 GLY A N 1
ATOM 787 C CA . GLY A 1 107 ? 7.408 22.757 -31.319 1.00 59.00 107 GLY A CA 1
ATOM 788 C C . GLY A 1 107 ? 8.345 23.962 -31.234 1.00 59.00 107 GLY A C 1
ATOM 789 O O . GLY A 1 107 ? 8.232 24.678 -30.254 1.00 59.00 107 GLY A O 1
ATOM 790 N N . ASP A 1 108 ? 9.204 24.211 -32.229 1.00 54.28 108 ASP A N 1
ATOM 791 C CA . ASP A 1 108 ? 9.939 25.479 -32.359 1.00 54.28 108 ASP A CA 1
ATOM 792 C C . ASP A 1 108 ? 9.694 26.072 -33.758 1.00 54.28 108 ASP A C 1
ATOM 794 O O . ASP A 1 108 ? 10.401 25.760 -34.720 1.00 54.28 108 ASP A O 1
ATOM 798 N N . ARG A 1 109 ? 8.639 26.886 -33.875 1.00 48.06 109 ARG A N 1
ATOM 799 C CA . ARG A 1 109 ? 8.491 27.982 -34.846 1.00 48.06 109 ARG A CA 1
ATOM 800 C C . ARG A 1 109 ? 7.640 29.075 -34.228 1.00 48.06 109 ARG A C 1
ATOM 802 O O . ARG A 1 109 ? 6.572 28.720 -33.682 1.00 48.06 109 ARG A O 1
#